Protein AF-A0AAV0ASG1-F1 (afdb_monomer_lite)

Secondary structure (DSSP,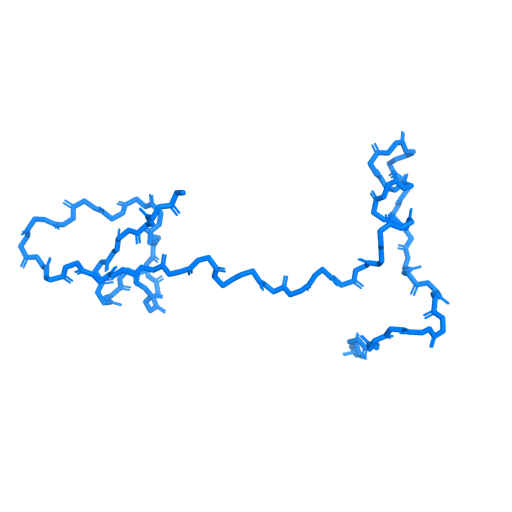 8-state):
--EEEEHHHHHTS-GGG---SSS-EEEE---PPPPSS-HHHHHHHHHH--------TTS-----

InterPro domains:
  IPR001083 Copper fist DNA-binding domain [PF00649] (2-34)
  IPR001083 Copper fist DNA-binding domain [PR00617] (9-21)
  IPR001083 Copper fist DNA-binding domain [PR00617] (22-34)
  IPR001083 Copper fist DNA-binding domain [PS50073] (1-35)
  IPR001083 Copper fist DNA-binding domain [SM00412] (1-35)
  IPR001083 Copper fist DNA-binding domain [SM01090] (1-35)
  IPR036395 Copper fist DNA-binding domain superfamily [G3DSA:3.90.430.10] (1-37)
  IPR036395 Copper fist DNA-binding domain superf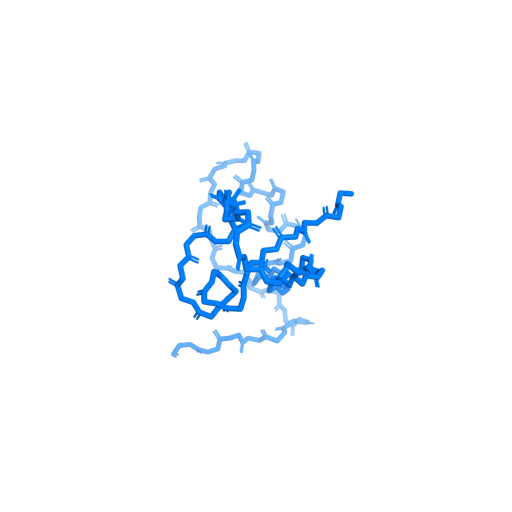amily [SSF57879] (2-36)

Radius of gyration: 17.47 Å; chains: 1; bounding box: 28×28×42 Å

Foldseek 3Di:
DWFWAAPCCVVDNVSNPHPDPPGDIDTDDPPDDPDQADPVVVVCCVPVVDDDHHPDPPDDDPDD

Structure (mmCIF, N/CA/C/O backbone):
data_AF-A0AAV0ASG1-F1
#
_entry.id   AF-A0AAV0ASG1-F1
#
loop_
_atom_site.group_PDB
_atom_site.id
_atom_site.type_symbol
_atom_site.label_atom_id
_atom_site.label_alt_id
_atom_site.label_comp_id
_atom_site.label_asym_id
_atom_site.label_entity_id
_atom_site.label_seq_id
_atom_site.pdbx_PDB_ins_code
_atom_site.Cartn_x
_atom_site.Cartn_y
_atom_site.Cartn_z
_atom_site.occupancy
_atom_site.B_iso_or_equiv
_atom_site.auth_seq_id
_atom_site.auth_comp_id
_atom_site.auth_asym_id
_atom_site.auth_atom_id
_atom_site.pdbx_PDB_model_num
ATOM 1 N N . ASP A 1 1 ? 8.916 1.244 8.741 1.00 61.72 1 ASP A N 1
ATOM 2 C CA . ASP A 1 1 ? 7.758 2.159 8.791 1.00 61.72 1 ASP A CA 1
ATOM 3 C C . ASP A 1 1 ? 6.480 1.391 9.145 1.00 61.72 1 ASP A C 1
ATOM 5 O O . ASP A 1 1 ? 5.946 0.674 8.299 1.00 61.72 1 ASP A O 1
ATOM 9 N N . LYS A 1 2 ? 6.061 1.440 10.418 1.00 68.94 2 LYS A N 1
ATOM 10 C CA . LYS A 1 2 ? 4.818 0.818 10.911 1.00 68.94 2 LYS A CA 1
ATOM 11 C C . LYS A 1 2 ? 3.712 1.873 10.813 1.00 68.94 2 LYS A C 1
ATOM 13 O O . LYS A 1 2 ? 3.780 2.871 11.518 1.00 68.94 2 LYS A O 1
ATOM 18 N N . LYS A 1 3 ? 2.713 1.656 9.954 1.00 78.88 3 LYS A N 1
ATOM 19 C CA . LYS A 1 3 ? 1.549 2.547 9.846 1.00 78.88 3 LYS A CA 1
ATOM 20 C C . LYS A 1 3 ? 0.432 2.076 10.766 1.00 78.88 3 LYS A C 1
ATOM 22 O O . LYS A 1 3 ? 0.211 0.876 10.903 1.00 78.88 3 LYS A O 1
ATOM 27 N N . PHE A 1 4 ? -0.291 3.018 11.356 1.00 84.81 4 PHE A N 1
ATOM 28 C CA . PHE A 1 4 ? -1.450 2.745 12.197 1.00 84.81 4 PHE A CA 1
ATOM 29 C C . PHE A 1 4 ? -2.645 3.530 11.675 1.00 84.81 4 PHE A C 1
ATOM 31 O O . PHE A 1 4 ? -2.517 4.709 11.353 1.00 84.81 4 PHE A O 1
ATOM 38 N N . ALA A 1 5 ? -3.803 2.883 11.574 1.00 87.69 5 ALA A N 1
ATOM 39 C CA . ALA A 1 5 ? -5.042 3.595 11.288 1.00 87.69 5 ALA A CA 1
ATOM 40 C C . ALA A 1 5 ? -6.256 2.908 11.913 1.00 87.69 5 ALA A C 1
ATOM 42 O O . ALA A 1 5 ? -6.233 1.723 12.261 1.00 87.69 5 ALA A O 1
ATOM 43 N N . CYS A 1 6 ? -7.326 3.686 12.048 1.00 90.38 6 CYS A N 1
ATOM 44 C CA . CYS A 1 6 ? -8.614 3.241 12.552 1.00 90.38 6 CYS A CA 1
ATOM 45 C C . CYS A 1 6 ? -9.277 2.226 11.602 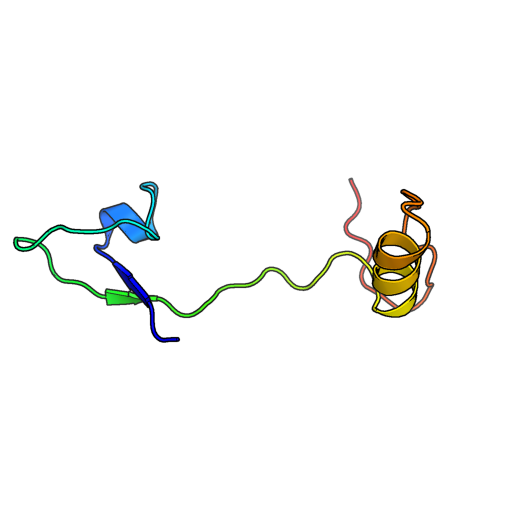1.00 90.38 6 CYS A C 1
ATOM 47 O O . CYS A 1 6 ? -9.025 2.263 10.401 1.00 90.38 6 CYS A O 1
ATOM 49 N N . GLN A 1 7 ? -10.184 1.375 12.093 1.00 87.00 7 GLN A N 1
ATOM 50 C CA . GLN A 1 7 ? -10.884 0.381 11.255 1.00 87.00 7 GLN A CA 1
ATOM 51 C C . GLN A 1 7 ? -11.589 0.998 10.027 1.00 87.00 7 GLN A C 1
ATOM 53 O O . GLN A 1 7 ? -11.424 0.507 8.913 1.00 87.00 7 GLN A O 1
ATOM 58 N N . ALA A 1 8 ? -12.282 2.131 10.185 1.00 85.00 8 ALA A N 1
ATOM 59 C CA . ALA A 1 8 ? -12.907 2.847 9.061 1.00 85.00 8 ALA A CA 1
ATOM 60 C C . ALA A 1 8 ? -11.873 3.381 8.041 1.00 85.00 8 ALA A C 1
ATOM 62 O O . ALA A 1 8 ? -12.083 3.351 6.829 1.00 85.00 8 ALA A O 1
ATOM 63 N N . CYS A 1 9 ? -10.712 3.807 8.538 1.00 88.12 9 CYS A N 1
ATOM 64 C CA . CYS A 1 9 ? -9.566 4.293 7.776 1.00 88.12 9 CYS A CA 1
ATOM 65 C C . CYS A 1 9 ? -8.853 3.173 7.012 1.00 88.12 9 CYS A C 1
ATOM 67 O O . CYS A 1 9 ? -8.300 3.403 5.944 1.00 88.12 9 CYS A O 1
ATOM 69 N N . VAL A 1 10 ? -8.859 1.958 7.553 1.00 85.69 10 VAL A N 1
ATOM 70 C CA . VAL A 1 10 ? -8.345 0.768 6.868 1.00 85.69 10 VAL A CA 1
ATOM 71 C C . VAL A 1 10 ? -9.310 0.346 5.755 1.00 85.69 10 VAL A C 1
ATOM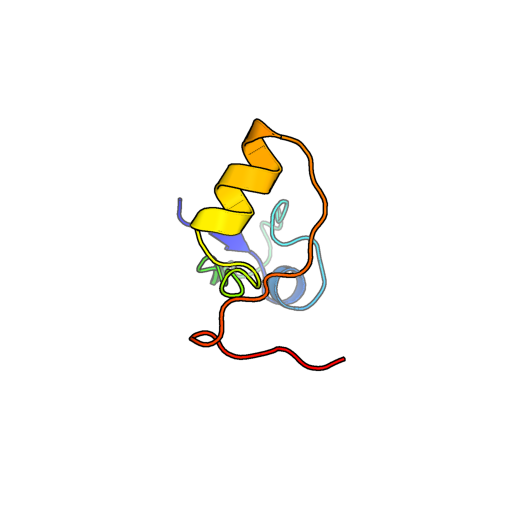 73 O O . VAL A 1 10 ? -8.862 -0.034 4.679 1.00 85.69 10 VAL A O 1
ATOM 76 N N . LYS A 1 11 ? -10.624 0.411 6.018 1.00 82.62 11 LYS A N 1
ATOM 77 C CA . LYS A 1 11 ? -11.668 -0.143 5.143 1.00 82.62 11 LYS A CA 1
ATOM 78 C C . LYS A 1 11 ? -12.035 0.746 3.951 1.00 82.62 11 LYS A C 1
ATOM 80 O O . LYS A 1 11 ? -12.339 0.207 2.895 1.00 82.62 11 LYS A O 1
ATOM 85 N N . GLY A 1 12 ? -12.024 2.071 4.096 1.00 77.25 12 GLY A N 1
ATOM 86 C CA . GLY A 1 12 ? -12.475 2.955 3.007 1.00 77.25 12 GLY A CA 1
ATOM 87 C C . GLY A 1 12 ? -12.025 4.412 3.075 1.00 77.25 12 GLY A C 1
ATOM 88 O O . GLY A 1 12 ? -12.086 5.109 2.069 1.00 77.25 12 GLY A O 1
ATOM 89 N N . HIS A 1 13 ? -11.539 4.890 4.221 1.00 79.62 13 HIS A N 1
ATOM 90 C CA . HIS A 1 13 ? -10.982 6.242 4.337 1.00 79.62 13 HIS A CA 1
ATOM 91 C C . HIS A 1 13 ? -9.474 6.276 4.028 1.00 79.62 13 HIS A C 1
ATOM 93 O O . HIS A 1 13 ? -8.810 5.248 3.906 1.00 79.62 13 HIS A O 1
ATOM 99 N N . LYS A 1 14 ? -8.887 7.476 3.918 1.00 79.38 14 LYS A N 1
ATOM 100 C CA . LYS A 1 14 ? -7.437 7.636 3.719 1.00 79.38 14 LYS A CA 1
ATOM 101 C C . LYS A 1 14 ? -6.673 7.227 4.988 1.00 79.38 14 LYS A C 1
ATOM 103 O O . LYS A 1 14 ? -6.374 8.045 5.854 1.00 79.38 14 LYS A O 1
ATOM 108 N N . SER A 1 15 ? -6.291 5.953 5.069 1.00 78.81 15 SER A N 1
ATOM 109 C CA . SER A 1 15 ? -5.515 5.370 6.181 1.00 78.81 15 SER A CA 1
ATOM 110 C C . SER A 1 15 ? -4.159 6.039 6.401 1.00 78.81 15 SER A C 1
ATOM 112 O O . SER A 1 15 ? -3.652 6.023 7.516 1.00 78.81 15 SER A O 1
ATOM 114 N N . SER A 1 16 ? -3.579 6.656 5.366 1.00 74.25 16 SER A N 1
ATOM 115 C CA . SER A 1 16 ? -2.294 7.363 5.483 1.00 74.25 16 SER A CA 1
ATOM 116 C C . SER A 1 16 ? -2.353 8.670 6.281 1.00 74.25 16 SER A C 1
ATOM 118 O O . SER A 1 16 ? -1.295 9.140 6.676 1.00 74.25 16 SER A O 1
ATOM 120 N N . SER A 1 17 ? -3.542 9.224 6.542 1.00 78.06 17 SER A N 1
ATOM 121 C CA . SER A 1 17 ? -3.731 10.475 7.301 1.00 78.06 17 SER A CA 1
ATOM 122 C C . SER A 1 17 ? -4.693 10.280 8.477 1.00 78.06 17 SER A C 1
ATOM 124 O O . SER A 1 17 ? -5.443 11.178 8.845 1.00 78.06 17 SER A O 1
ATOM 126 N N . CYS A 1 18 ? -4.745 9.076 9.050 1.00 85.38 18 CYS A N 1
ATOM 127 C CA . CYS A 1 18 ? -5.627 8.814 10.181 1.00 85.38 18 CYS A CA 1
ATOM 128 C C . CYS A 1 18 ? -5.119 9.529 11.444 1.00 85.38 18 CYS A C 1
ATOM 130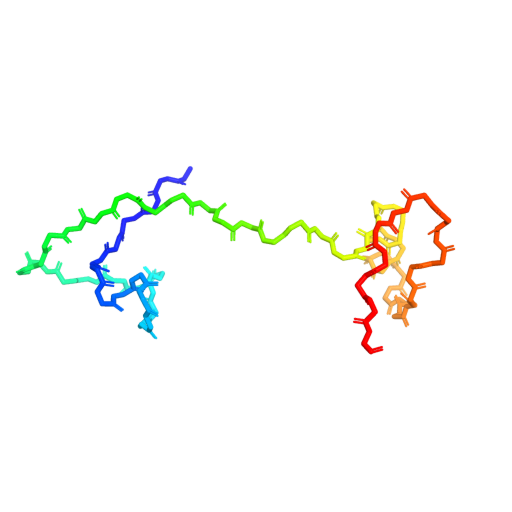 O O . CYS A 1 18 ? -4.102 9.130 12.003 1.00 85.38 18 CYS A O 1
ATOM 132 N N . ASN A 1 19 ? -5.850 10.540 11.925 1.00 82.62 19 ASN A N 1
ATOM 133 C CA . ASN A 1 19 ? -5.531 11.291 13.155 1.00 82.62 19 ASN A CA 1
ATOM 134 C C . ASN A 1 19 ? -6.633 11.182 14.224 1.00 82.62 19 ASN A C 1
ATOM 136 O O . ASN A 1 19 ? -6.787 12.045 15.078 1.00 82.62 19 ASN A O 1
ATOM 140 N N . HIS A 1 20 ? -7.424 10.112 14.183 1.00 83.69 20 HIS A N 1
ATOM 141 C CA . HIS A 1 20 ? -8.475 9.893 15.170 1.00 83.69 20 HIS A CA 1
ATOM 142 C C . HIS A 1 20 ? -7.863 9.469 16.508 1.00 83.69 20 HIS A C 1
ATOM 144 O O . HIS A 1 20 ? -7.261 8.400 16.594 1.00 83.69 20 HIS A O 1
ATOM 150 N N . THR A 1 21 ? -8.074 10.272 17.544 1.00 79.56 21 THR A N 1
ATOM 151 C CA . THR A 1 21 ? -7.673 9.973 18.928 1.00 79.56 21 THR A CA 1
ATOM 152 C C . THR A 1 21 ? -8.715 9.130 19.664 1.00 79.56 21 THR A C 1
ATOM 154 O O . THR A 1 21 ? -8.373 8.339 20.532 1.00 79.56 21 THR A O 1
ATOM 157 N N . ASN A 1 22 ? -9.983 9.220 19.255 1.00 83.75 22 ASN A N 1
ATOM 158 C CA . ASN A 1 22 ? -11.101 8.519 19.895 1.00 83.75 22 ASN A CA 1
ATOM 159 C C . ASN A 1 22 ? -11.332 7.079 19.385 1.00 83.75 22 ASN A C 1
ATOM 161 O O . ASN A 1 22 ? -12.320 6.436 19.729 1.00 83.75 22 ASN A O 1
ATOM 165 N N . ARG A 1 23 ? -10.489 6.562 18.481 1.00 84.69 23 ARG A N 1
ATOM 166 C CA . ARG A 1 23 ? -10.714 5.262 17.819 1.00 84.69 23 ARG A CA 1
ATOM 167 C C . ARG A 1 23 ? -9.521 4.338 18.012 1.00 84.69 23 ARG A C 1
ATOM 169 O O . ARG A 1 23 ? -8.382 4.762 17.859 1.00 84.69 23 ARG A O 1
ATOM 176 N N . LYS A 1 24 ? -9.786 3.044 18.239 1.00 82.00 24 LYS A N 1
ATOM 177 C CA . LYS A 1 24 ? -8.737 2.013 18.276 1.00 82.00 24 LYS A CA 1
ATOM 178 C C . LYS A 1 24 ? -7.972 1.984 16.949 1.00 82.00 24 LYS A C 1
ATOM 180 O O . LYS A 1 24 ? -8.526 1.667 15.891 1.00 82.00 24 LYS A O 1
ATOM 185 N N . LEU A 1 25 ? -6.690 2.326 17.027 1.00 85.94 25 LEU A N 1
ATOM 186 C CA . LEU A 1 25 ? -5.737 2.267 15.929 1.00 85.94 25 LEU A CA 1
ATOM 187 C C . LEU A 1 25 ? -5.230 0.833 15.786 1.00 85.94 25 LEU A C 1
ATOM 189 O O . LEU A 1 25 ? -4.805 0.204 16.751 1.00 85.94 25 LEU A O 1
ATOM 193 N N . THR A 1 26 ? -5.263 0.319 14.565 1.00 86.06 26 THR A N 1
ATOM 194 C CA . THR A 1 26 ? -4.746 -1.011 14.238 1.00 86.06 26 THR A CA 1
ATOM 195 C C . THR A 1 26 ? -3.485 -0.880 13.403 1.00 86.06 26 THR A C 1
ATOM 197 O O . THR A 1 26 ? -3.362 0.044 12.593 1.00 86.06 26 THR A O 1
ATOM 200 N N . LYS A 1 27 ? -2.528 -1.788 13.611 1.00 84.69 27 LYS A N 1
ATOM 201 C CA . LYS A 1 27 ? -1.280 -1.815 12.848 1.00 84.69 27 LYS A CA 1
ATOM 202 C C . LYS A 1 27 ? -1.573 -2.265 11.419 1.00 84.69 27 LYS A C 1
ATOM 204 O O . LYS A 1 27 ? -1.974 -3.401 11.184 1.00 84.69 27 LYS A O 1
ATOM 209 N N . ILE A 1 28 ? -1.336 -1.376 10.465 1.00 81.50 28 ILE A N 1
ATOM 210 C CA . ILE A 1 28 ? -1.459 -1.647 9.039 1.00 81.50 28 ILE A CA 1
ATOM 211 C C . ILE A 1 28 ? -0.087 -2.029 8.503 1.00 81.50 28 ILE A C 1
ATOM 213 O O . ILE A 1 28 ? 0.847 -1.223 8.461 1.00 81.50 28 ILE A O 1
ATOM 217 N N . SER A 1 29 ? 0.021 -3.268 8.043 1.00 73.69 29 SER A N 1
ATOM 218 C CA . SER A 1 29 ? 1.133 -3.684 7.194 1.00 73.69 29 SER A CA 1
ATOM 219 C C . SER A 1 29 ? 0.961 -3.097 5.797 1.00 73.69 29 SER A C 1
ATOM 221 O O . SER A 1 29 ? -0.157 -2.984 5.292 1.00 73.69 29 SER A O 1
ATOM 223 N N . LYS A 1 30 ? 2.072 -2.749 5.140 1.00 66.12 30 LYS A N 1
ATOM 224 C CA . LYS A 1 30 ? 2.058 -2.324 3.737 1.00 66.12 30 LYS A CA 1
ATOM 225 C C . LYS A 1 30 ? 1.606 -3.508 2.872 1.00 66.12 30 LYS A C 1
ATOM 227 O O . LYS A 1 30 ? 2.432 -4.303 2.440 1.00 66.12 30 LYS A O 1
ATOM 232 N N . LYS A 1 31 ? 0.299 -3.646 2.621 1.00 59.53 31 LYS A N 1
ATOM 233 C CA . LYS A 1 31 ? -0.221 -4.510 1.551 1.00 59.53 31 LYS A CA 1
ATOM 234 C C . LYS A 1 31 ? 0.137 -3.849 0.222 1.00 59.53 31 LYS A C 1
ATOM 236 O O . LYS A 1 31 ? -0.640 -3.080 -0.335 1.00 59.53 31 LYS A O 1
ATOM 241 N N . GLY A 1 32 ? 1.353 -4.092 -0.251 1.00 68.50 32 GLY A N 1
ATOM 242 C CA . GLY A 1 32 ? 1.710 -3.811 -1.632 1.00 68.50 32 GLY A CA 1
ATOM 243 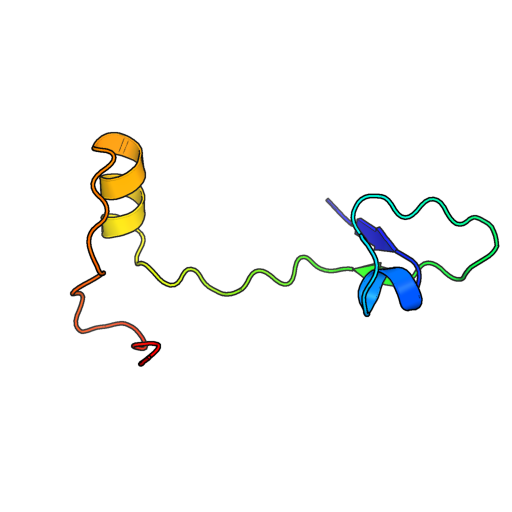C C . GLY A 1 32 ? 1.136 -4.915 -2.504 1.00 68.50 32 GLY A C 1
ATOM 244 O O . GLY A 1 32 ? 1.437 -6.086 -2.280 1.00 68.50 32 GLY A O 1
ATOM 245 N N . ARG A 1 33 ? 0.315 -4.563 -3.500 1.00 72.25 33 ARG A N 1
ATOM 246 C CA . ARG A 1 33 ? 0.071 -5.484 -4.614 1.00 72.25 33 ARG A CA 1
ATOM 247 C C . ARG A 1 33 ? 1.449 -5.805 -5.217 1.00 72.25 33 ARG A C 1
ATOM 249 O O . ARG A 1 33 ? 2.218 -4.857 -5.415 1.00 72.25 33 ARG A O 1
ATOM 256 N N . PRO A 1 34 ? 1.776 -7.079 -5.500 1.00 73.25 34 PRO A N 1
ATOM 257 C CA . PRO A 1 34 ? 2.992 -7.384 -6.240 1.00 73.25 34 PRO A CA 1
ATOM 258 C C . PRO A 1 34 ? 3.010 -6.555 -7.534 1.00 73.25 34 PRO A C 1
ATOM 260 O O . PRO A 1 34 ? 1.941 -6.308 -8.115 1.00 73.25 34 PRO A O 1
ATOM 263 N N . PRO A 1 35 ? 4.185 -6.052 -7.948 1.00 73.19 35 PRO A N 1
ATOM 264 C CA . PRO A 1 35 ? 4.278 -5.247 -9.153 1.00 73.19 35 PRO A CA 1
ATOM 265 C C . PRO A 1 35 ? 3.763 -6.060 -10.343 1.00 73.19 35 PRO A C 1
ATOM 267 O O . PRO A 1 35 ? 4.069 -7.238 -10.483 1.00 73.19 35 PRO A O 1
ATOM 270 N N . THR A 1 36 ? 2.959 -5.429 -11.196 1.00 75.19 36 THR A N 1
ATOM 271 C CA . THR A 1 36 ? 2.411 -6.065 -12.406 1.00 75.19 36 THR A CA 1
ATOM 272 C C . THR A 1 36 ? 3.439 -6.178 -13.533 1.00 75.19 36 THR A C 1
ATOM 274 O O . THR A 1 36 ? 3.168 -6.817 -14.541 1.00 75.19 36 THR A O 1
ATOM 277 N N . GLN A 1 37 ? 4.599 -5.533 -13.384 1.00 79.62 37 GLN A N 1
ATOM 278 C CA . GLN A 1 37 ? 5.709 -5.545 -14.333 1.00 79.62 37 GLN A CA 1
ATOM 279 C C . GLN A 1 37 ? 6.949 -6.116 -13.641 1.00 79.62 37 GLN A C 1
ATOM 281 O O . GLN A 1 37 ? 7.188 -5.833 -12.462 1.00 79.62 37 GLN A O 1
ATOM 286 N N . CYS A 1 38 ? 7.752 -6.885 -14.376 1.00 85.31 38 CYS A N 1
ATOM 287 C CA . CYS A 1 38 ? 9.018 -7.402 -13.868 1.00 85.31 38 CYS A CA 1
ATOM 288 C C . CYS A 1 38 ? 10.041 -6.272 -13.642 1.00 85.31 38 CYS A C 1
ATOM 290 O O . CYS A 1 38 ? 9.873 -5.145 -14.119 1.00 85.31 38 CYS A O 1
ATOM 292 N N . ILE A 1 39 ? 11.126 -6.582 -12.925 1.00 84.50 39 ILE A N 1
ATOM 293 C CA . ILE A 1 39 ? 12.179 -5.614 -12.578 1.00 84.50 39 ILE A CA 1
ATOM 294 C C . ILE A 1 39 ? 12.769 -4.966 -13.841 1.00 84.50 39 ILE A C 1
ATOM 296 O O . ILE A 1 39 ? 12.811 -3.741 -13.915 1.00 84.50 39 ILE A O 1
ATOM 300 N N . ARG A 1 40 ? 13.071 -5.758 -14.882 1.00 84.00 40 ARG A N 1
ATOM 301 C CA . ARG A 1 40 ? 13.624 -5.264 -16.157 1.00 84.00 40 ARG A CA 1
ATOM 302 C C . ARG A 1 40 ? 12.754 -4.186 -16.810 1.00 84.00 40 ARG A C 1
ATOM 304 O O . ARG A 1 40 ? 13.240 -3.113 -17.149 1.00 84.00 40 ARG A O 1
ATOM 311 N N . PHE A 1 41 ? 11.453 -4.444 -16.961 1.00 82.25 41 PHE A N 1
ATOM 312 C CA . PHE A 1 41 ? 10.525 -3.471 -17.554 1.00 82.25 41 PHE A CA 1
ATOM 313 C C . PHE A 1 41 ? 10.279 -2.269 -16.635 1.00 82.25 41 PHE A C 1
ATOM 315 O O . PHE A 1 41 ? 10.039 -1.160 -17.113 1.00 82.25 41 PHE A O 1
ATOM 322 N N . ARG A 1 42 ? 10.372 -2.457 -15.314 1.00 86.12 42 ARG A N 1
ATOM 323 C CA . ARG A 1 42 ? 10.258 -1.369 -14.338 1.00 86.12 42 ARG A CA 1
ATOM 324 C C . ARG A 1 42 ? 11.445 -0.409 -14.414 1.00 86.12 42 ARG A C 1
ATOM 326 O O . ARG A 1 42 ? 11.242 0.801 -14.343 1.00 86.12 42 ARG A O 1
ATOM 333 N N . GLU A 1 43 ? 12.654 -0.932 -14.588 1.00 86.62 43 GLU A N 1
ATOM 334 C CA . GLU A 1 43 ? 13.859 -0.134 -14.822 1.00 86.62 43 GLU A CA 1
ATOM 335 C C . GLU A 1 43 ? 13.810 0.553 -16.181 1.00 86.62 43 GLU A C 1
ATOM 337 O O . GLU A 1 43 ? 14.032 1.758 -16.257 1.00 86.62 43 GLU A O 1
ATOM 342 N N . LEU A 1 44 ? 13.399 -0.159 -17.234 1.00 86.31 44 LEU A N 1
ATOM 343 C CA . LEU A 1 44 ? 13.245 0.432 -18.561 1.00 86.31 44 LEU A CA 1
ATOM 344 C C . LEU A 1 44 ? 12.259 1.605 -18.544 1.00 86.31 44 LEU A C 1
ATOM 346 O O . LEU A 1 44 ? 12.559 2.665 -19.087 1.00 86.31 44 LEU A O 1
ATOM 350 N N . ARG A 1 45 ? 11.122 1.461 -17.856 1.00 85.19 45 ARG A N 1
ATOM 351 C CA . ARG A 1 45 ? 10.158 2.551 -17.667 1.00 85.19 45 ARG A CA 1
ATOM 352 C C . ARG A 1 45 ? 10.737 3.701 -16.844 1.00 85.19 45 ARG A C 1
ATOM 354 O O . ARG A 1 45 ? 10.452 4.855 -17.145 1.00 85.19 45 ARG A O 1
ATOM 361 N N . ARG A 1 46 ? 11.523 3.414 -15.804 1.00 84.06 46 ARG A N 1
ATOM 362 C CA . ARG A 1 46 ? 12.146 4.451 -14.966 1.00 84.06 46 ARG A CA 1
ATOM 363 C C . ARG A 1 46 ? 13.179 5.261 -15.749 1.00 84.06 46 ARG A C 1
ATOM 365 O O . ARG A 1 46 ? 13.186 6.481 -15.642 1.00 84.06 46 ARG A O 1
ATOM 372 N N . THR A 1 47 ? 14.019 4.583 -16.517 1.00 90.00 47 THR A N 1
ATOM 373 C CA . THR A 1 47 ? 15.153 5.187 -17.221 1.00 90.00 47 THR A CA 1
ATOM 374 C C . THR A 1 47 ? 14.729 5.807 -18.548 1.00 90.00 47 THR A C 1
ATOM 376 O O . THR A 1 47 ? 15.117 6.928 -18.852 1.00 90.00 47 THR A O 1
ATOM 379 N N . ASN A 1 48 ? 13.877 5.120 -19.312 1.00 86.44 48 ASN A N 1
ATOM 380 C CA . ASN A 1 48 ? 13.520 5.514 -20.678 1.00 86.44 48 ASN A CA 1
ATOM 381 C C . ASN A 1 48 ? 12.110 6.110 -20.796 1.00 86.44 48 ASN A C 1
ATOM 383 O O . ASN A 1 48 ? 11.721 6.534 -21.877 1.00 86.44 48 ASN A O 1
ATOM 387 N N . LYS A 1 49 ? 11.316 6.135 -19.713 1.00 84.50 49 LYS A N 1
ATOM 388 C CA . LYS A 1 49 ? 9.917 6.622 -19.699 1.00 84.50 49 LYS A CA 1
ATOM 389 C C . LYS A 1 49 ? 8.980 5.901 -20.682 1.00 84.50 49 LYS A C 1
ATOM 391 O O . LYS A 1 49 ? 7.876 6.370 -20.940 1.00 84.50 49 LYS A O 1
ATOM 396 N N . ILE A 1 50 ? 9.381 4.732 -21.179 1.00 79.81 50 ILE A N 1
ATOM 397 C CA . ILE A 1 50 ? 8.600 3.938 -22.131 1.00 79.81 50 ILE A CA 1
ATOM 398 C C . ILE A 1 50 ? 7.488 3.189 -21.386 1.00 79.81 50 ILE A C 1
ATOM 400 O O . ILE A 1 50 ? 7.741 2.477 -20.408 1.00 79.81 50 ILE A O 1
ATOM 404 N N . HIS A 1 51 ? 6.248 3.334 -21.855 1.00 80.19 51 HIS A N 1
ATOM 405 C CA . HIS A 1 51 ? 5.087 2.616 -21.331 1.00 80.19 51 HIS A CA 1
ATOM 406 C C . HIS A 1 51 ? 4.800 1.375 -22.186 1.00 80.19 51 HIS A C 1
ATOM 408 O O . HIS A 1 51 ? 3.928 1.396 -23.045 1.00 80.19 51 HIS A O 1
ATOM 414 N N . SER A 1 52 ? 5.512 0.278 -21.918 1.00 78.00 52 SER A N 1
ATOM 415 C CA . SER A 1 52 ? 5.282 -1.006 -22.597 1.00 78.00 52 SER A CA 1
ATOM 416 C C . SER A 1 52 ? 4.664 -2.044 -21.663 1.00 78.00 52 SER A C 1
ATOM 418 O O . SER A 1 52 ? 4.989 -2.114 -20.470 1.00 78.00 52 SER A O 1
ATOM 420 N N . MET A 1 53 ? 3.779 -2.881 -22.211 1.00 73.25 53 MET A N 1
ATOM 421 C CA . MET A 1 53 ? 3.291 -4.076 -21.524 1.00 73.25 53 MET A CA 1
ATOM 422 C C . MET A 1 53 ? 4.459 -5.051 -21.318 1.00 73.25 53 MET A C 1
ATOM 424 O O . MET A 1 53 ? 5.286 -5.245 -22.205 1.00 73.25 53 MET A O 1
ATOM 428 N N . CYS A 1 54 ? 4.550 -5.643 -20.126 1.00 79.56 54 CYS A N 1
ATOM 429 C CA . CYS A 1 54 ? 5.589 -6.620 -19.816 1.00 79.56 54 CYS A CA 1
ATOM 430 C C . CYS A 1 54 ? 5.316 -7.915 -20.600 1.00 79.56 54 CYS A C 1
ATOM 432 O O . CYS A 1 54 ? 4.351 -8.610 -20.299 1.00 79.56 54 CYS A O 1
ATOM 434 N N . MET A 1 55 ? 6.163 -8.226 -21.585 1.00 77.25 55 MET A N 1
ATOM 435 C CA . MET A 1 55 ? 6.038 -9.402 -22.467 1.00 77.25 55 MET A CA 1
ATOM 436 C C . MET A 1 55 ? 6.770 -10.650 -21.932 1.00 77.25 55 MET A C 1
ATOM 438 O O . MET A 1 55 ? 6.900 -11.635 -22.645 1.00 77.25 55 MET A O 1
ATOM 442 N N . CYS A 1 56 ? 7.280 -10.623 -20.695 1.00 78.75 56 CYS A N 1
ATOM 443 C CA . CYS A 1 56 ? 7.981 -11.769 -20.111 1.00 78.75 56 CYS A CA 1
ATOM 444 C C . CYS A 1 56 ? 7.050 -12.983 -19.978 1.00 78.75 56 CYS A C 1
ATOM 446 O O . CYS A 1 56 ? 5.964 -12.875 -19.409 1.00 78.75 56 CYS A O 1
ATOM 448 N N . GLU A 1 57 ? 7.505 -14.134 -20.464 1.00 67.06 57 GLU A N 1
ATOM 449 C CA . GLU A 1 57 ? 6.746 -15.392 -20.469 1.00 67.06 57 GLU A CA 1
ATOM 450 C C . GLU A 1 57 ? 6.621 -16.025 -19.067 1.00 67.06 57 GLU A C 1
ATOM 452 O O . GLU A 1 57 ? 5.737 -16.843 -18.840 1.00 67.06 57 GLU A O 1
ATOM 457 N N . ASP A 1 58 ? 7.428 -15.568 -18.103 1.00 60.81 58 ASP A N 1
ATOM 458 C CA . ASP A 1 58 ? 7.614 -16.186 -16.780 1.00 60.81 58 ASP A CA 1
ATOM 459 C C . ASP A 1 58 ? 6.797 -15.557 -15.624 1.00 60.81 58 ASP A C 1
ATOM 461 O O . ASP A 1 58 ? 7.019 -15.877 -14.462 1.00 60.81 58 ASP A O 1
ATOM 465 N N . GLN A 1 59 ? 5.845 -14.640 -15.864 1.00 56.16 59 GLN A N 1
ATOM 466 C CA . GLN A 1 59 ? 5.094 -14.018 -14.753 1.00 56.16 59 GLN A CA 1
ATOM 467 C C . GLN A 1 59 ? 3.574 -13.937 -14.947 1.00 56.16 59 GLN A C 1
ATOM 469 O O . GLN A 1 59 ? 3.098 -13.761 -16.072 1.00 56.16 59 GLN A O 1
ATOM 474 N N . PRO A 1 60 ? 2.791 -14.059 -13.846 1.00 50.16 60 PRO A N 1
ATOM 475 C CA . PRO A 1 60 ? 1.345 -14.245 -13.887 1.00 50.16 60 PRO A CA 1
ATOM 476 C C . PRO A 1 60 ? 0.671 -13.064 -14.579 1.00 50.16 60 PRO A C 1
ATOM 478 O O . PRO A 1 60 ? 0.555 -11.961 -14.036 1.00 50.16 60 PRO A O 1
ATOM 481 N N . LYS A 1 61 ? 0.205 -13.323 -15.802 1.00 49.53 61 LYS A N 1
ATOM 482 C CA . LYS A 1 61 ? -0.572 -12.387 -16.605 1.00 49.53 61 LYS A CA 1
ATOM 483 C C . LYS A 1 61 ? -1.837 -12.027 -15.830 1.00 49.53 61 LYS A C 1
ATOM 485 O O . LYS A 1 61 ? -2.752 -12.839 -15.716 1.00 49.53 61 LYS A O 1
ATOM 490 N N . LYS A 1 62 ? -1.929 -10.799 -15.311 1.00 51.69 62 LYS A N 1
ATOM 491 C CA . LYS A 1 62 ? -3.244 -10.231 -14.998 1.00 51.69 62 LYS A CA 1
ATOM 492 C C . LYS A 1 62 ? -3.912 -9.914 -16.329 1.00 51.69 62 LYS A C 1
ATOM 494 O O . LYS A 1 62 ? -3.667 -8.853 -16.894 1.00 51.69 62 LYS A O 1
ATOM 499 N N . LYS A 1 63 ? -4.676 -10.884 -16.839 1.00 46.69 63 LYS A N 1
ATOM 500 C CA . LYS A 1 63 ? -5.608 -10.686 -17.949 1.00 46.69 63 LYS A CA 1
ATOM 501 C C . LYS A 1 63 ? -6.570 -9.550 -17.574 1.00 46.69 63 LYS A C 1
ATOM 503 O O . LYS A 1 63 ? -7.073 -9.535 -16.447 1.00 46.69 63 LYS A O 1
ATOM 508 N N . SER A 1 64 ? -6.752 -8.608 -18.493 1.00 46.84 64 SER A N 1
ATOM 509 C CA . SER A 1 64 ? -7.977 -7.813 -18.590 1.00 46.84 64 SER A CA 1
ATOM 510 C C . SER A 1 64 ? -8.901 -8.484 -19.589 1.00 46.84 64 SER A C 1
ATOM 512 O O . SER A 1 64 ? -8.370 -9.230 -20.444 1.00 46.84 64 SER A O 1
#

Sequence (64 aa):
DKKFACQACVKGHKSSSCNHTNRKLTKISKKGRPPTQCIRFRELRRTNKIHSMCMCEDQPKKKS

pLDDT: mean 77.04, std 11.07, range [46.69, 90.38]

Organism: Phakopsora pachyrhizi (NCBI:txid170000)